Protein AF-A0A530BEV1-F1 (afdb_monomer_lite)

Foldseek 3Di:
DPPDQQDQDQQPDDPPDPCNVVSNCVSCVVNLVVVQVVVVVVVDDPVRSVVVVVVVVVVVVVVPDD

Sequence (66 aa):
MKRSSVAIVEPSWPADHPDRGLQCQLALEPAFQQLVERAAESGWTEDEIANALLELAGARLKRRQP

Secondary structure (DSSP, 8-state):
--PPPPPPPPPSS-TT-TTHHHHHHHHHHHHHHHHHHHHHHTT--HHHHHHHHHHHHHHHHHTT--

pLDDT: mean 90.57, std 12.61, range [42.47, 98.62]

Structure (mmCIF, N/CA/C/O backbone):
data_AF-A0A530BEV1-F1
#
_entry.id   AF-A0A530BEV1-F1
#
loop_
_atom_site.group_PDB
_atom_site.id
_atom_site.type_symbol
_atom_site.label_atom_id
_atom_site.label_alt_id
_atom_site.label_comp_id
_atom_site.label_asym_id
_atom_site.label_entity_id
_atom_site.label_seq_id
_atom_site.pdbx_PDB_ins_code
_atom_site.Cartn_x
_atom_site.Cartn_y
_atom_site.Cartn_z
_atom_site.occupancy
_atom_site.B_iso_or_equiv
_atom_site.auth_seq_id
_atom_site.auth_comp_id
_atom_site.auth_asym_id
_atom_site.auth_atom_id
_atom_site.pdbx_PDB_model_num
ATOM 1 N N . MET A 1 1 ? -22.771 1.650 -5.286 1.00 42.47 1 MET A N 1
ATOM 2 C CA . MET A 1 1 ? -21.944 2.204 -6.383 1.00 42.47 1 MET A CA 1
ATOM 3 C C . MET A 1 1 ? -20.776 1.257 -6.618 1.00 42.47 1 MET A C 1
ATOM 5 O O . MET A 1 1 ? -20.109 0.911 -5.652 1.00 42.47 1 MET A O 1
ATOM 9 N N . LYS A 1 2 ? -20.572 0.758 -7.844 1.00 48.22 2 LYS A N 1
ATOM 10 C CA . LYS A 1 2 ? -19.413 -0.093 -8.165 1.00 48.22 2 LYS A CA 1
ATOM 11 C C . LYS A 1 2 ? -18.191 0.827 -8.215 1.00 48.22 2 LYS A C 1
ATOM 13 O O . LYS A 1 2 ? -18.119 1.651 -9.119 1.00 48.22 2 LYS A O 1
ATOM 18 N N . ARG A 1 3 ? -17.303 0.774 -7.216 1.00 60.34 3 ARG A N 1
ATOM 19 C CA . ARG A 1 3 ? -16.073 1.581 -7.240 1.00 60.34 3 ARG A CA 1
ATOM 20 C C . ARG A 1 3 ? -15.181 1.020 -8.349 1.00 60.34 3 ARG A C 1
ATOM 22 O O . ARG A 1 3 ? -14.854 -0.165 -8.324 1.00 60.34 3 ARG A O 1
ATOM 29 N N . SER A 1 4 ? -14.872 1.839 -9.349 1.00 65.56 4 SER A N 1
ATOM 30 C CA . SER A 1 4 ? -13.934 1.482 -10.412 1.00 65.56 4 SER A CA 1
ATOM 31 C C . SER A 1 4 ? -12.561 1.213 -9.794 1.00 65.56 4 SER A C 1
ATOM 33 O O . SER A 1 4 ? -12.059 2.046 -9.045 1.00 65.56 4 SER A O 1
ATOM 35 N N . SER A 1 5 ? -11.968 0.057 -10.088 1.00 73.19 5 SER A N 1
ATOM 36 C CA . SER A 1 5 ? -10.590 -0.249 -9.686 1.00 73.19 5 SER A CA 1
ATOM 37 C C . SER A 1 5 ? -9.624 0.686 -10.409 1.00 73.19 5 SER A C 1
ATOM 39 O O . SER A 1 5 ? -9.751 0.870 -11.620 1.00 73.19 5 SER A O 1
ATOM 41 N N . VAL A 1 6 ? -8.636 1.225 -9.693 1.00 84.69 6 VAL A N 1
ATOM 42 C CA . VAL A 1 6 ? -7.472 1.881 -10.311 1.00 84.69 6 VAL A CA 1
ATOM 43 C C . VAL A 1 6 ? -6.756 0.881 -11.217 1.00 84.69 6 VAL A C 1
ATOM 45 O O . VAL A 1 6 ? -6.571 -0.279 -10.840 1.00 84.69 6 VAL A O 1
ATOM 48 N N . ALA A 1 7 ? -6.351 1.331 -12.404 1.00 88.25 7 ALA A N 1
ATOM 49 C CA . ALA A 1 7 ? -5.468 0.575 -13.281 1.00 88.25 7 ALA A CA 1
ATOM 50 C C . ALA A 1 7 ? -4.003 0.788 -12.866 1.00 88.25 7 ALA A C 1
ATOM 52 O O . ALA A 1 7 ? -3.545 1.924 -12.782 1.00 88.25 7 ALA A O 1
ATOM 53 N N . ILE A 1 8 ? -3.275 -0.306 -12.632 1.00 93.81 8 ILE A N 1
ATOM 54 C CA . ILE A 1 8 ? -1.826 -0.293 -12.398 1.00 93.81 8 ILE A CA 1
ATOM 55 C C . ILE A 1 8 ? -1.153 -0.547 -13.746 1.00 93.81 8 ILE A C 1
ATOM 57 O O . ILE A 1 8 ? -1.436 -1.557 -14.394 1.00 93.81 8 ILE A O 1
ATOM 61 N N . VAL A 1 9 ? -0.288 0.369 -14.173 1.00 92.12 9 VAL A N 1
ATOM 62 C CA . VAL A 1 9 ? 0.420 0.287 -15.458 1.00 92.12 9 VAL A CA 1
ATOM 63 C C . VAL A 1 9 ? 1.849 -0.215 -15.272 1.00 92.12 9 VAL A C 1
ATOM 65 O O . VAL A 1 9 ? 2.445 -0.059 -14.206 1.00 92.12 9 VAL A O 1
ATOM 68 N N . GLU A 1 10 ? 2.401 -0.831 -16.315 1.00 91.88 10 GLU A N 1
ATOM 69 C CA . GLU A 1 10 ? 3.805 -1.238 -16.324 1.00 91.88 10 GLU A CA 1
ATOM 70 C C . GLU A 1 10 ? 4.728 0.000 -16.307 1.00 91.88 10 GLU A C 1
ATOM 72 O O . GLU A 1 10 ? 4.444 0.971 -17.014 1.00 91.88 10 GLU A O 1
ATOM 77 N N . PRO A 1 11 ? 5.827 -0.006 -15.524 1.00 92.75 11 PRO A N 1
ATOM 78 C CA . PRO A 1 11 ? 6.835 1.049 -15.580 1.00 92.75 11 PRO A CA 1
ATOM 79 C C . PRO A 1 11 ? 7.442 1.176 -16.979 1.00 92.75 11 PRO A C 1
ATOM 81 O O . PRO A 1 11 ? 7.847 0.177 -17.570 1.00 92.75 11 PRO A O 1
ATOM 84 N N . SER A 1 12 ? 7.580 2.405 -17.472 1.00 90.50 12 SER A N 1
ATOM 85 C CA . SER A 1 12 ? 8.165 2.679 -18.789 1.00 90.50 12 SER A CA 1
ATOM 86 C C . SER A 1 12 ? 9.673 2.410 -18.847 1.00 90.50 12 SER A C 1
ATOM 88 O O . SER A 1 12 ? 10.203 2.129 -19.920 1.00 90.50 12 SER A O 1
ATOM 90 N N . TRP A 1 13 ? 10.380 2.523 -17.717 1.00 90.50 13 TRP A N 1
ATOM 91 C CA . TRP A 1 13 ? 11.823 2.289 -17.661 1.00 90.50 13 TRP A CA 1
ATOM 92 C C . TRP A 1 13 ? 12.197 0.792 -17.662 1.00 90.50 13 TRP A C 1
ATOM 94 O O . TRP A 1 13 ? 11.498 -0.025 -17.046 1.00 90.50 13 TRP A O 1
ATOM 104 N N . PRO A 1 14 ? 13.335 0.420 -18.286 1.00 91.81 14 PRO A N 1
ATOM 105 C CA . PRO A 1 14 ? 13.858 -0.945 -18.266 1.00 91.81 14 PRO A CA 1
ATOM 106 C C . PRO A 1 14 ? 14.361 -1.345 -16.875 1.00 91.81 14 PRO A C 1
ATOM 108 O O . PRO A 1 14 ? 14.688 -0.494 -16.050 1.00 91.81 14 PRO A O 1
ATOM 111 N N . ALA A 1 15 ? 14.403 -2.657 -16.615 1.00 89.62 15 ALA A N 1
ATOM 112 C CA . ALA A 1 15 ? 14.608 -3.263 -15.293 1.00 89.62 15 ALA A CA 1
ATOM 113 C C . ALA A 1 15 ? 15.804 -2.718 -14.485 1.00 89.62 15 ALA A C 1
ATOM 115 O O . ALA A 1 15 ? 15.729 -2.673 -13.259 1.00 89.62 15 ALA A O 1
ATOM 116 N N . ASP A 1 16 ? 16.873 -2.331 -15.171 1.00 93.00 16 ASP A N 1
ATOM 117 C CA . ASP A 1 16 ? 18.156 -1.854 -14.654 1.00 93.00 16 ASP A CA 1
ATOM 118 C C . ASP A 1 16 ? 18.240 -0.328 -14.481 1.00 93.00 16 ASP A C 1
ATOM 120 O O . ASP A 1 16 ? 19.222 0.180 -13.940 1.00 93.00 16 ASP A O 1
ATOM 124 N N . HIS A 1 17 ? 17.213 0.416 -14.896 1.00 94.88 17 HIS A N 1
ATOM 125 C CA . HIS A 1 17 ? 17.189 1.867 -14.761 1.00 94.88 17 HIS A CA 1
ATOM 126 C C . HIS A 1 17 ? 17.078 2.290 -13.283 1.00 94.88 17 HIS A C 1
ATOM 128 O O . HIS A 1 17 ? 16.189 1.795 -12.577 1.00 94.88 17 HIS A O 1
ATOM 134 N N . PRO A 1 18 ? 17.890 3.258 -12.811 1.00 93.62 18 PRO A N 1
ATOM 135 C CA . PRO A 1 18 ? 17.909 3.679 -11.405 1.00 93.62 18 PRO A CA 1
ATOM 136 C C . PRO A 1 18 ? 16.538 4.156 -10.897 1.00 93.62 18 PRO A C 1
ATOM 138 O O . PRO A 1 18 ? 16.141 3.831 -9.780 1.00 93.62 18 PRO A O 1
ATOM 141 N N . ASP A 1 19 ? 15.762 4.833 -11.747 1.00 95.12 19 ASP A N 1
ATOM 142 C CA 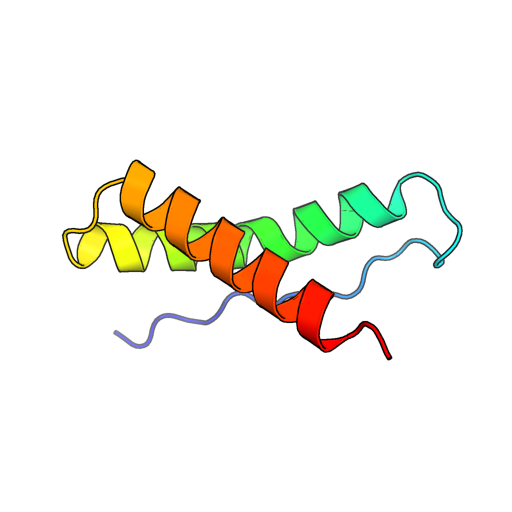. ASP A 1 19 ? 14.441 5.364 -11.374 1.00 95.12 19 ASP A CA 1
ATOM 143 C C . ASP A 1 19 ? 13.286 4.369 -11.541 1.00 95.12 19 ASP A C 1
ATOM 145 O O . ASP A 1 19 ? 12.127 4.707 -11.280 1.00 95.12 19 ASP A O 1
ATOM 149 N N . ARG A 1 20 ? 13.542 3.129 -11.976 1.00 94.31 20 ARG A N 1
ATOM 150 C CA . ARG A 1 20 ? 12.447 2.171 -12.176 1.00 94.31 20 ARG A CA 1
ATOM 151 C C . ARG A 1 20 ? 11.737 1.831 -10.874 1.00 94.31 20 ARG A C 1
ATOM 153 O O . ARG A 1 20 ? 10.520 1.665 -10.870 1.00 94.31 20 ARG A O 1
ATOM 160 N N . GLY A 1 21 ? 12.482 1.774 -9.769 1.00 95.00 21 GLY A N 1
ATOM 161 C CA . GLY A 1 21 ? 11.906 1.582 -8.440 1.00 95.00 21 GLY A CA 1
ATOM 162 C C . GLY A 1 21 ? 10.881 2.665 -8.095 1.00 95.00 21 GLY A C 1
ATOM 163 O O . GLY A 1 21 ? 9.794 2.343 -7.620 1.00 95.00 21 GLY A O 1
ATOM 164 N N . LEU A 1 22 ? 11.187 3.927 -8.408 1.00 95.12 22 LEU A N 1
ATOM 165 C CA . LEU A 1 22 ? 10.274 5.049 -8.202 1.00 95.12 22 LEU A CA 1
ATOM 166 C C . LEU A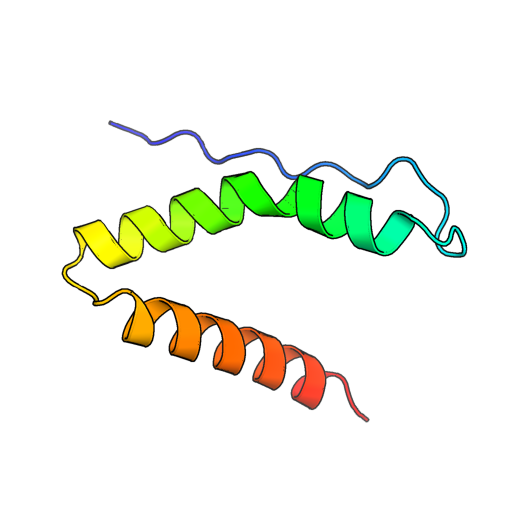 1 22 ? 9.045 4.953 -9.115 1.00 95.12 22 LEU A C 1
ATOM 168 O O . LEU A 1 22 ? 7.925 5.144 -8.652 1.00 95.12 22 LEU A O 1
ATOM 172 N N . GLN A 1 23 ? 9.214 4.585 -10.388 1.00 95.56 23 GLN A N 1
ATOM 173 C CA . GLN A 1 23 ? 8.067 4.401 -11.284 1.00 95.56 23 GLN A CA 1
ATOM 174 C C . GLN A 1 23 ? 7.122 3.285 -10.830 1.00 95.56 23 GLN A C 1
ATOM 176 O O . GLN A 1 23 ? 5.907 3.450 -10.919 1.00 95.56 23 GLN A O 1
ATOM 181 N N . CYS A 1 24 ? 7.653 2.180 -10.301 1.00 95.69 24 CYS A N 1
ATOM 182 C CA . CYS A 1 24 ? 6.823 1.147 -9.684 1.00 95.69 24 CYS A CA 1
ATOM 183 C C . CYS A 1 24 ? 5.989 1.710 -8.525 1.00 95.69 24 CYS A C 1
ATOM 185 O O . CYS A 1 24 ? 4.811 1.383 -8.414 1.00 95.69 24 CYS A O 1
ATOM 187 N N . GLN A 1 25 ? 6.587 2.547 -7.669 1.00 95.94 25 GLN A N 1
ATOM 188 C CA . GLN A 1 25 ? 5.881 3.166 -6.543 1.00 95.94 25 GLN A CA 1
ATOM 189 C C . GLN A 1 25 ? 4.754 4.078 -7.036 1.00 95.94 25 GLN A C 1
ATOM 191 O O . GLN A 1 25 ? 3.615 3.896 -6.621 1.00 95.94 25 GLN A O 1
ATOM 196 N N . LEU A 1 26 ? 5.039 4.967 -7.992 1.00 94.94 26 LEU A N 1
ATOM 197 C CA . LEU A 1 26 ? 4.045 5.880 -8.570 1.00 94.94 26 LEU A CA 1
ATOM 198 C C . LEU A 1 26 ? 2.892 5.137 -9.263 1.00 94.94 26 LEU A C 1
ATOM 200 O O . LEU A 1 26 ? 1.741 5.551 -9.166 1.00 94.94 26 LEU A O 1
ATOM 204 N N . ALA A 1 27 ? 3.173 4.021 -9.941 1.00 95.50 27 ALA A N 1
ATOM 205 C CA . ALA A 1 27 ? 2.137 3.205 -10.577 1.00 95.50 27 ALA A CA 1
ATOM 206 C C . ALA A 1 27 ? 1.229 2.488 -9.558 1.00 95.50 27 ALA A C 1
ATOM 208 O O . ALA A 1 27 ? 0.059 2.232 -9.846 1.00 95.50 27 ALA A O 1
ATOM 209 N N . LEU A 1 28 ? 1.757 2.147 -8.378 1.00 96.06 28 LEU A N 1
ATOM 210 C CA . LEU A 1 28 ? 1.023 1.459 -7.312 1.00 96.06 28 LEU A CA 1
ATOM 211 C C . LEU A 1 28 ? 0.290 2.419 -6.367 1.00 96.06 28 LEU A C 1
ATOM 213 O O . LEU A 1 28 ? -0.734 2.036 -5.799 1.00 96.06 28 LEU A O 1
ATOM 217 N N . GLU A 1 29 ? 0.793 3.642 -6.200 1.00 96.06 29 GLU A N 1
ATOM 218 C CA . GLU A 1 29 ? 0.328 4.608 -5.202 1.00 96.06 29 GLU A CA 1
ATOM 219 C C . GLU A 1 29 ? -1.192 4.852 -5.226 1.00 96.06 29 GLU A C 1
ATOM 221 O O . GLU A 1 29 ? -1.804 4.743 -4.162 1.00 96.06 29 GLU A O 1
ATOM 226 N N . PRO A 1 30 ? -1.868 5.065 -6.373 1.00 95.31 30 PRO A N 1
ATOM 227 C CA . PRO A 1 30 ? -3.300 5.360 -6.333 1.00 95.31 30 PRO A CA 1
ATOM 228 C C . PRO A 1 30 ? -4.136 4.142 -5.903 1.00 95.31 30 PRO A C 1
ATOM 230 O O . PRO A 1 30 ? -5.148 4.278 -5.214 1.00 95.31 30 PRO A O 1
ATOM 233 N N . ALA A 1 31 ? -3.708 2.925 -6.262 1.00 95.62 31 ALA A N 1
ATOM 234 C CA . ALA A 1 31 ? -4.355 1.698 -5.797 1.00 95.62 31 ALA A CA 1
ATOM 235 C C . ALA A 1 31 ? -4.090 1.451 -4.301 1.00 95.62 31 ALA A C 1
ATOM 237 O O . ALA A 1 31 ? -4.970 0.967 -3.585 1.00 95.62 31 ALA A O 1
ATOM 238 N N . PHE A 1 32 ? -2.890 1.804 -3.831 1.00 95.69 32 PHE A N 1
ATOM 239 C CA . PHE A 1 32 ? -2.513 1.744 -2.422 1.00 95.69 32 PHE A CA 1
ATOM 240 C C . PHE A 1 32 ? -3.350 2.714 -1.578 1.00 95.69 32 PHE A C 1
ATOM 242 O O . PHE A 1 32 ? -3.935 2.295 -0.582 1.00 95.69 32 PHE A O 1
ATOM 249 N N . GLN A 1 33 ? -3.513 3.963 -2.019 1.00 96.12 33 GLN A N 1
ATOM 250 C CA . GLN A 1 33 ? -4.361 4.962 -1.358 1.00 96.12 33 GLN A CA 1
ATOM 251 C C . GLN A 1 33 ? -5.819 4.490 -1.255 1.00 96.12 33 GLN A C 1
ATOM 253 O O . GLN A 1 33 ? -6.380 4.495 -0.164 1.00 96.12 33 GLN A O 1
ATOM 258 N N . GLN A 1 34 ? -6.405 3.943 -2.329 1.00 96.06 34 GLN A N 1
ATOM 259 C CA . GLN A 1 34 ? -7.763 3.378 -2.260 1.00 96.06 34 GLN A CA 1
ATOM 260 C C . GLN A 1 34 ? -7.891 2.181 -1.307 1.00 96.06 34 GLN A C 1
ATOM 262 O O . GLN A 1 34 ? -8.981 1.875 -0.817 1.00 96.06 34 GLN A O 1
ATOM 267 N N . LEU A 1 35 ? -6.819 1.419 -1.086 1.00 96.00 35 LEU A N 1
ATOM 268 C CA . LEU A 1 35 ? -6.821 0.354 -0.085 1.00 96.00 35 LEU A CA 1
ATOM 269 C C . LEU A 1 35 ? -6.809 0.936 1.332 1.00 96.00 35 LEU A C 1
ATOM 271 O O . LEU A 1 35 ? -7.619 0.503 2.150 1.00 96.00 35 LEU A O 1
ATOM 275 N N . VAL A 1 36 ? -5.951 1.928 1.586 1.00 97.31 36 VAL A N 1
ATOM 276 C CA . VAL A 1 36 ? -5.867 2.643 2.869 1.00 97.31 36 VAL A CA 1
ATOM 277 C C . VAL A 1 36 ? -7.202 3.303 3.211 1.00 97.31 36 VAL A C 1
ATOM 279 O O . VAL A 1 36 ? -7.741 3.062 4.287 1.00 97.31 36 VAL A O 1
ATOM 282 N N . GLU A 1 37 ? -7.797 4.042 2.273 1.00 96.88 37 GLU A N 1
ATOM 283 C CA . GLU A 1 37 ? -9.098 4.699 2.451 1.00 96.88 37 GLU A CA 1
ATOM 284 C C . GLU A 1 37 ? -10.201 3.701 2.814 1.00 96.88 37 GLU A C 1
ATOM 286 O O . GLU A 1 37 ? -10.972 3.935 3.738 1.00 96.88 37 GLU A O 1
ATOM 291 N N . ARG A 1 38 ? -10.260 2.544 2.142 1.00 96.50 38 ARG A N 1
ATOM 292 C CA . ARG A 1 38 ? -11.266 1.513 2.451 1.00 96.50 38 ARG A CA 1
ATOM 293 C C . ARG A 1 38 ? -11.080 0.896 3.834 1.00 96.50 38 ARG A C 1
ATOM 295 O O . ARG A 1 38 ? -12.071 0.554 4.482 1.00 96.50 38 ARG A O 1
ATOM 302 N N . ALA A 1 39 ? -9.839 0.717 4.276 1.00 98.06 39 ALA A N 1
ATOM 303 C CA . ALA A 1 39 ? -9.565 0.221 5.619 1.00 98.06 39 ALA A CA 1
ATOM 304 C C . ALA A 1 39 ? -9.947 1.270 6.679 1.00 98.06 39 ALA A C 1
ATOM 306 O O . ALA A 1 39 ? -10.622 0.935 7.651 1.00 98.06 39 ALA A O 1
ATOM 307 N N . ALA A 1 40 ? -9.637 2.546 6.431 1.00 98.00 40 ALA A N 1
ATOM 308 C CA . ALA A 1 40 ? -10.037 3.657 7.293 1.00 98.00 40 ALA A CA 1
ATOM 309 C C . ALA A 1 40 ? -11.569 3.809 7.371 1.00 98.00 40 ALA A C 1
ATOM 311 O O . ALA A 1 40 ? -12.127 3.916 8.460 1.00 98.00 40 ALA A O 1
ATOM 312 N N . GLU A 1 41 ? -12.280 3.715 6.240 1.00 97.88 41 GLU A N 1
ATOM 313 C CA . GLU A 1 41 ? -13.754 3.682 6.186 1.00 97.88 41 GLU A CA 1
ATOM 314 C C . GLU A 1 41 ? -14.354 2.502 6.971 1.00 97.88 41 GLU A C 1
ATOM 316 O O . GLU A 1 41 ? -15.500 2.567 7.414 1.00 97.88 41 GLU A O 1
ATOM 321 N N . SER A 1 42 ? -13.583 1.427 7.155 1.00 97.94 42 SER A N 1
ATOM 322 C CA . SER A 1 42 ? -13.963 0.258 7.959 1.00 97.94 42 SER A CA 1
ATOM 323 C C . SER A 1 42 ? -13.625 0.420 9.449 1.00 97.94 42 SER A C 1
ATOM 325 O O . SER A 1 42 ? -13.815 -0.519 10.221 1.00 97.94 42 SER A O 1
ATOM 327 N N . GLY A 1 43 ? -13.139 1.596 9.859 1.00 98.25 43 GLY A N 1
ATOM 328 C CA . GLY A 1 43 ? -12.865 1.961 11.249 1.00 98.25 43 GLY A CA 1
ATOM 329 C C . GLY A 1 43 ? -11.451 1.654 11.738 1.00 98.25 43 GLY A C 1
ATOM 330 O O . GLY A 1 43 ? -11.223 1.707 12.942 1.00 98.25 43 GLY A O 1
ATOM 331 N N . TRP A 1 44 ? -10.517 1.313 10.845 1.00 98.56 44 TRP A N 1
ATOM 332 C CA . TRP A 1 44 ? -9.132 1.035 11.230 1.00 98.56 44 TRP A CA 1
ATOM 333 C C . TRP A 1 44 ? -8.375 2.343 11.454 1.00 98.56 44 TRP A C 1
ATOM 335 O O . TRP A 1 44 ? -8.599 3.333 10.753 1.00 98.56 44 TRP A O 1
ATOM 345 N N . THR A 1 45 ? -7.451 2.340 12.407 1.00 98.38 45 THR A N 1
ATOM 346 C CA . THR A 1 45 ? -6.519 3.452 12.615 1.00 98.38 45 THR A CA 1
ATOM 347 C C . THR A 1 45 ? -5.425 3.464 11.547 1.00 98.38 45 THR A C 1
ATOM 349 O O . THR A 1 45 ? -5.108 2.438 10.944 1.00 98.38 45 THR A O 1
ATOM 352 N N . GLU A 1 46 ? -4.813 4.627 11.319 1.00 97.00 46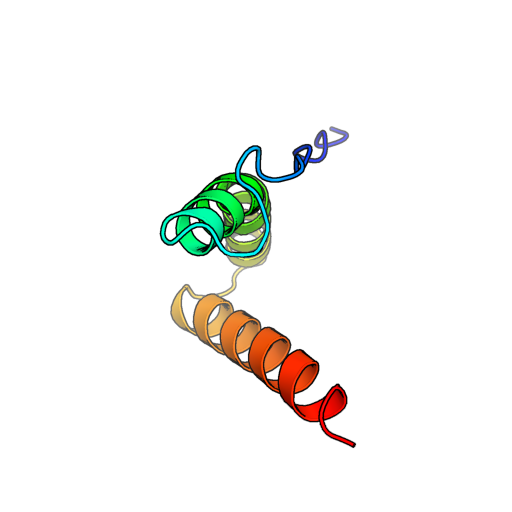 GLU A N 1
ATOM 353 C CA . GLU A 1 46 ? -3.705 4.766 10.365 1.00 97.00 46 GLU A CA 1
ATOM 354 C C . GLU A 1 46 ? -2.536 3.823 10.700 1.00 97.00 46 GLU A C 1
ATOM 356 O O . GLU A 1 46 ? -2.020 3.141 9.812 1.00 97.00 46 GLU A O 1
ATOM 361 N N . ASP A 1 47 ? -2.197 3.696 11.987 1.00 98.31 47 ASP A N 1
ATOM 362 C CA . ASP A 1 47 ? -1.144 2.797 12.465 1.00 98.31 47 ASP A CA 1
ATOM 363 C C . ASP A 1 47 ? -1.468 1.322 12.188 1.00 98.31 47 ASP A C 1
ATOM 365 O O . ASP A 1 47 ? -0.597 0.567 11.753 1.00 98.31 47 ASP A O 1
ATOM 369 N N . GLU A 1 48 ? -2.710 0.879 12.409 1.00 98.56 48 GLU A N 1
ATOM 370 C CA . GLU A 1 48 ? -3.124 -0.500 12.104 1.00 98.56 48 GLU A CA 1
ATOM 371 C C . GLU A 1 48 ? -3.000 -0.801 10.610 1.00 98.56 48 GLU A C 1
ATOM 373 O O . GLU A 1 48 ? -2.492 -1.858 10.226 1.00 98.56 48 GLU A O 1
ATOM 378 N N . ILE A 1 49 ? -3.422 0.140 9.764 1.00 98.62 49 ILE A N 1
ATOM 379 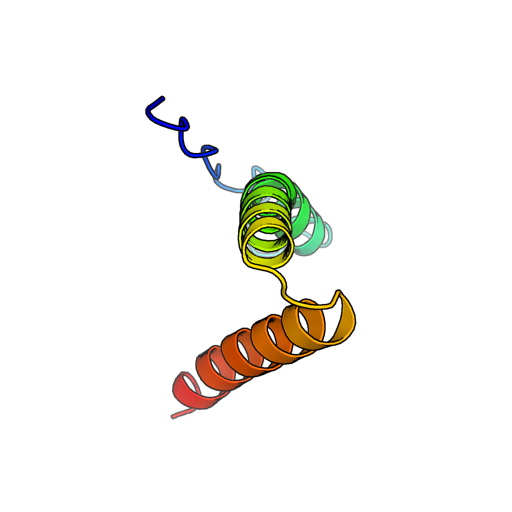C CA . ILE A 1 49 ? -3.341 0.007 8.310 1.00 98.62 49 ILE A CA 1
ATOM 380 C C . ILE A 1 49 ? -1.876 -0.076 7.871 1.00 98.62 49 ILE A C 1
ATOM 382 O O . ILE A 1 49 ? -1.503 -1.004 7.149 1.00 98.62 49 ILE A O 1
ATOM 386 N N . ALA A 1 50 ? -1.036 0.856 8.325 1.00 97.88 50 ALA A N 1
ATOM 387 C CA . ALA A 1 50 ? 0.376 0.910 7.963 1.00 97.88 50 ALA A CA 1
ATOM 388 C C . ALA A 1 50 ? 1.122 -0.364 8.391 1.00 97.88 50 ALA A C 1
ATOM 390 O O . ALA A 1 50 ? 1.810 -0.985 7.574 1.00 97.88 50 ALA A O 1
ATOM 391 N N . ASN A 1 51 ? 0.929 -0.802 9.640 1.00 98.25 51 ASN A N 1
ATOM 392 C CA . ASN A 1 51 ? 1.554 -2.015 10.164 1.00 98.25 51 ASN A CA 1
ATOM 393 C C . ASN A 1 51 ? 1.094 -3.266 9.403 1.00 98.25 51 ASN A C 1
ATOM 395 O O . ASN A 1 51 ? 1.923 -4.082 8.998 1.00 98.25 51 ASN A O 1
ATOM 399 N N . ALA A 1 52 ? -0.209 -3.406 9.141 1.00 98.38 52 ALA A N 1
ATOM 400 C CA . ALA A 1 52 ? -0.734 -4.548 8.398 1.00 98.38 52 ALA A CA 1
ATOM 401 C C . ALA A 1 52 ? -0.165 -4.618 6.971 1.00 98.38 52 ALA A C 1
ATOM 403 O O . ALA A 1 52 ? 0.224 -5.692 6.507 1.00 98.38 52 ALA A O 1
ATOM 404 N N . LEU A 1 53 ? -0.079 -3.483 6.270 1.00 97.81 53 LEU A N 1
ATOM 405 C CA . LEU A 1 53 ? 0.466 -3.425 4.911 1.00 97.81 53 LEU A CA 1
ATOM 406 C C . LEU A 1 53 ? 1.964 -3.761 4.880 1.00 97.81 53 LEU A C 1
ATOM 408 O O . LEU A 1 53 ? 2.398 -4.503 3.992 1.00 97.81 53 LEU A O 1
ATOM 412 N N . LEU A 1 54 ? 2.736 -3.285 5.864 1.00 97.25 54 LEU A N 1
ATOM 413 C CA . LEU A 1 54 ? 4.155 -3.616 6.009 1.00 97.25 54 LEU A CA 1
ATOM 414 C C . LEU A 1 54 ? 4.364 -5.119 6.243 1.00 97.25 54 LEU A C 1
ATOM 416 O O . LEU A 1 54 ? 5.174 -5.744 5.553 1.00 97.25 54 LEU A O 1
ATOM 420 N N . GLU A 1 55 ? 3.598 -5.720 7.156 1.00 97.56 55 GLU A N 1
ATOM 421 C CA . GLU A 1 55 ? 3.676 -7.154 7.458 1.00 97.56 55 GLU A CA 1
ATOM 422 C C . GLU A 1 55 ? 3.273 -8.020 6.257 1.00 97.56 55 GLU A C 1
ATOM 424 O O . GLU A 1 55 ? 3.955 -8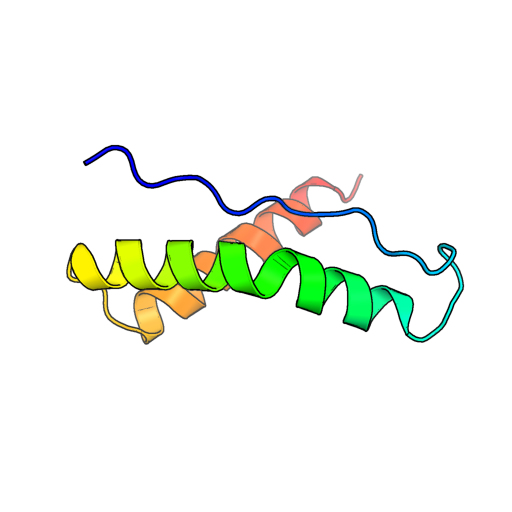.996 5.932 1.00 97.56 55 GLU A O 1
ATOM 429 N N . LEU A 1 56 ? 2.218 -7.644 5.523 1.00 97.12 56 LEU A N 1
ATOM 430 C CA . LEU A 1 56 ? 1.801 -8.346 4.304 1.00 97.12 56 LEU A CA 1
ATOM 431 C C . LEU A 1 56 ? 2.887 -8.307 3.218 1.00 97.12 56 LEU A C 1
ATOM 433 O O . LEU A 1 56 ? 3.182 -9.339 2.597 1.00 97.12 56 LEU A O 1
ATOM 437 N N . ALA A 1 57 ? 3.505 -7.142 3.000 1.00 94.94 57 ALA A N 1
ATOM 438 C CA . ALA A 1 57 ? 4.605 -6.986 2.053 1.00 94.94 57 ALA A CA 1
ATOM 439 C C . ALA A 1 57 ? 5.831 -7.810 2.481 1.00 94.94 57 ALA A C 1
ATOM 441 O O . ALA A 1 57 ? 6.367 -8.593 1.689 1.00 94.94 57 ALA A O 1
ATOM 442 N N . GLY A 1 58 ? 6.224 -7.716 3.754 1.00 94.75 58 GLY A N 1
ATOM 443 C CA . GLY A 1 58 ? 7.329 -8.481 4.329 1.00 94.75 58 GLY A CA 1
ATOM 444 C C . GLY A 1 58 ? 7.116 -9.993 4.225 1.00 94.75 58 GLY A C 1
ATOM 445 O O . GLY A 1 58 ? 8.004 -10.721 3.776 1.00 94.75 58 GLY A O 1
ATOM 446 N N . ALA A 1 59 ? 5.919 -10.485 4.551 1.00 94.56 59 ALA A N 1
ATOM 447 C CA . ALA A 1 59 ? 5.564 -11.897 4.430 1.00 94.56 59 ALA A CA 1
ATOM 448 C C . ALA A 1 59 ? 5.616 -12.397 2.976 1.00 94.56 59 ALA A C 1
ATOM 450 O O . ALA A 1 59 ? 5.973 -13.552 2.721 1.00 94.56 59 ALA A O 1
ATOM 451 N N . ARG A 1 60 ? 5.280 -11.555 1.989 1.00 93.00 60 ARG A N 1
ATOM 452 C CA . ARG A 1 60 ? 5.401 -11.906 0.564 1.00 93.00 60 ARG A CA 1
ATOM 453 C C . ARG A 1 60 ? 6.860 -12.052 0.131 1.00 93.00 60 ARG A C 1
ATOM 455 O O . ARG A 1 60 ? 7.144 -12.971 -0.634 1.00 93.00 60 ARG A O 1
ATOM 462 N N . LEU A 1 61 ? 7.754 -11.194 0.624 1.00 91.50 61 LEU A N 1
ATOM 463 C CA . LEU A 1 61 ? 9.191 -11.266 0.339 1.00 91.50 61 LEU A CA 1
ATOM 464 C C . LEU A 1 61 ? 9.837 -12.498 0.978 1.00 91.50 61 LEU A C 1
ATOM 466 O O . LEU A 1 61 ? 10.534 -13.236 0.288 1.00 91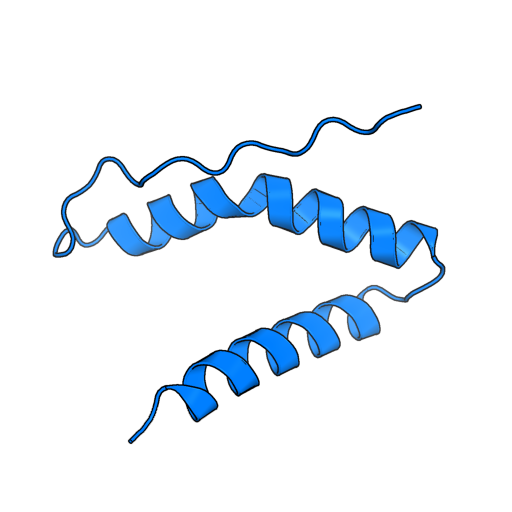.50 61 LEU A O 1
ATOM 470 N N . LYS A 1 62 ? 9.534 -12.773 2.254 1.00 88.25 62 LYS A N 1
ATOM 471 C CA . LYS A 1 62 ? 10.032 -13.963 2.969 1.00 88.25 62 LYS A CA 1
ATOM 472 C C . LYS A 1 62 ? 9.607 -15.262 2.282 1.00 88.25 62 LYS A C 1
ATOM 474 O O . LYS A 1 62 ? 10.425 -16.146 2.091 1.00 88.25 62 LYS A O 1
ATOM 479 N N . ARG A 1 63 ? 8.356 -15.354 1.811 1.00 80.44 63 ARG A N 1
ATOM 480 C CA . ARG A 1 63 ? 7.871 -16.516 1.035 1.00 80.44 63 ARG A CA 1
ATOM 481 C C . ARG A 1 63 ? 8.558 -16.710 -0.320 1.00 80.44 63 ARG A C 1
ATOM 483 O O . ARG A 1 63 ? 8.340 -17.733 -0.957 1.00 80.44 63 ARG A O 1
ATOM 490 N N . ARG A 1 64 ? 9.301 -15.714 -0.804 1.00 72.81 64 ARG A N 1
ATOM 491 C CA . ARG A 1 64 ? 10.019 -15.763 -2.082 1.00 72.81 64 ARG A CA 1
ATOM 492 C C . ARG A 1 64 ? 11.488 -16.167 -1.912 1.00 72.81 64 ARG A C 1
ATOM 494 O O . ARG A 1 64 ? 12.149 -16.371 -2.926 1.00 72.81 64 ARG A O 1
ATOM 501 N N . GLN A 1 65 ? 11.992 -16.255 -0.677 1.00 53.41 65 GLN A N 1
ATOM 502 C CA . GLN A 1 65 ? 13.296 -16.854 -0.396 1.00 53.41 65 GLN A CA 1
ATOM 503 C C . GLN A 1 65 ? 13.190 -18.386 -0.527 1.00 53.41 65 GLN A C 1
ATOM 505 O O . GLN A 1 65 ? 12.203 -18.943 -0.041 1.00 53.41 65 GLN A O 1
ATOM 510 N N . PRO A 1 66 ? 14.134 -19.040 -1.231 1.00 58.28 66 PRO A N 1
ATOM 511 C CA . PRO A 1 66 ? 14.190 -20.497 -1.339 1.00 58.28 66 PRO A CA 1
ATOM 512 C C . PRO A 1 66 ? 14.488 -21.171 0.005 1.00 58.28 66 PRO A C 1
ATOM 514 O O . PRO A 1 66 ? 15.168 -20.540 0.848 1.00 58.28 66 PRO A O 1
#

Radius of gyration: 14.54 Å; chains: 1; bounding box: 40×26×31 Å